Protein AF-A0A966QKK0-F1 (afdb_monomer_lite)

Sequence (60 aa):
MTVTPVADPTVGNLATPVNSSYFTKAFLNALPAYRPSLSPNRRGLEVGMAHGFFLYGPFA

Radius of gyration: 16.49 Å; chains: 1; bounding box: 38×31×38 Å

Structure (mmCIF, N/CA/C/O backbone):
data_AF-A0A966QKK0-F1
#
_entry.id   AF-A0A966QKK0-F1
#
loop_
_atom_site.group_PDB
_atom_site.id
_atom_site.type_symbol
_atom_site.label_atom_id
_atom_site.label_alt_id
_atom_site.label_comp_id
_atom_site.label_asym_id
_atom_site.label_entity_id
_atom_site.label_seq_id
_atom_site.pdbx_PDB_ins_code
_atom_site.Cartn_x
_atom_site.Cartn_y
_atom_site.Cartn_z
_atom_site.occupancy
_atom_site.B_iso_or_equiv
_atom_site.auth_seq_id
_atom_site.auth_comp_id
_atom_site.auth_asym_id
_atom_site.auth_atom_id
_atom_site.pdbx_PDB_model_num
ATOM 1 N N . MET A 1 1 ? -1.110 -15.544 -18.344 1.00 56.94 1 MET A N 1
ATOM 2 C CA . MET A 1 1 ? -0.594 -15.026 -17.058 1.00 56.94 1 MET A CA 1
ATOM 3 C C . MET A 1 1 ? 0.808 -15.571 -16.873 1.00 56.94 1 MET A C 1
ATOM 5 O O . MET A 1 1 ? 0.957 -16.708 -16.456 1.00 56.94 1 MET A O 1
ATOM 9 N N . THR A 1 2 ? 1.819 -14.819 -17.287 1.00 66.06 2 THR A N 1
ATOM 10 C CA . THR A 1 2 ?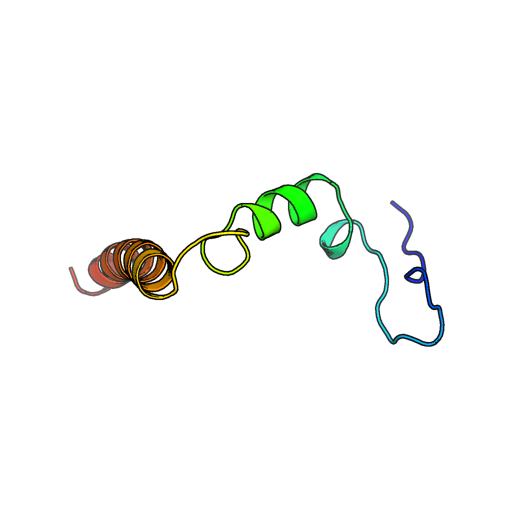 3.216 -15.270 -17.274 1.00 66.06 2 THR A CA 1
ATOM 11 C C . THR A 1 2 ? 3.977 -14.530 -16.187 1.00 66.06 2 THR A C 1
ATOM 13 O O . THR A 1 2 ? 3.793 -13.328 -16.008 1.00 66.06 2 THR A O 1
ATOM 16 N N . VAL A 1 3 ? 4.794 -15.268 -15.442 1.00 81.56 3 VAL A N 1
ATOM 17 C CA . VAL A 1 3 ? 5.726 -14.714 -14.461 1.00 81.56 3 VAL A CA 1
ATOM 18 C C . VAL A 1 3 ? 6.992 -14.330 -15.212 1.00 81.56 3 VAL A C 1
ATOM 20 O O . VAL A 1 3 ? 7.563 -15.174 -15.900 1.00 81.56 3 VAL A O 1
ATOM 23 N N . THR A 1 4 ? 7.413 -13.074 -15.112 1.00 84.75 4 THR A N 1
ATOM 24 C CA . THR A 1 4 ? 8.641 -12.596 -15.760 1.00 84.75 4 THR A CA 1
ATOM 25 C C . THR A 1 4 ? 9.603 -12.034 -14.721 1.00 84.75 4 THR A C 1
ATOM 27 O O . THR A 1 4 ? 9.156 -11.555 -13.677 1.00 84.75 4 THR A O 1
ATOM 30 N N . PRO A 1 5 ? 10.920 -12.056 -14.968 1.00 82.44 5 PRO A N 1
ATOM 31 C CA . PRO A 1 5 ? 11.838 -11.259 -14.165 1.00 82.44 5 PRO A CA 1
ATOM 32 C C . PRO A 1 5 ? 11.468 -9.771 -14.255 1.00 82.44 5 PRO A C 1
ATOM 34 O O . PRO A 1 5 ? 10.869 -9.314 -15.237 1.00 82.44 5 PRO A O 1
ATOM 37 N N . VAL A 1 6 ? 11.785 -9.020 -13.200 1.00 82.56 6 VAL A N 1
ATOM 38 C CA . VAL A 1 6 ? 11.770 -7.551 -13.237 1.00 82.56 6 VAL A CA 1
ATOM 39 C C . VAL A 1 6 ? 12.902 -7.041 -14.151 1.00 82.56 6 VAL A C 1
ATOM 41 O O . VAL A 1 6 ? 13.736 -7.824 -14.591 1.00 82.56 6 VAL A O 1
ATOM 44 N N . ALA A 1 7 ? 12.914 -5.742 -14.481 1.00 83.19 7 ALA A N 1
ATOM 45 C CA . ALA A 1 7 ? 13.852 -5.139 -15.441 1.00 83.19 7 ALA A CA 1
ATOM 46 C C . ALA A 1 7 ? 15.330 -5.498 -15.190 1.00 83.19 7 ALA A C 1
ATOM 48 O O . ALA A 1 7 ? 16.093 -5.627 -16.143 1.00 83.19 7 ALA A O 1
ATOM 49 N N . ASP A 1 8 ? 15.703 -5.689 -13.924 1.00 86.88 8 ASP A N 1
ATOM 50 C CA . ASP A 1 8 ? 16.969 -6.294 -13.528 1.00 86.88 8 ASP A CA 1
ATOM 51 C C . ASP A 1 8 ? 16.737 -7.754 -13.077 1.00 86.88 8 ASP A C 1
ATOM 53 O O . ASP A 1 8 ? 16.120 -7.977 -12.031 1.00 86.88 8 ASP A O 1
ATOM 57 N N . PRO A 1 9 ? 17.224 -8.757 -13.829 1.00 81.06 9 PRO A N 1
ATOM 58 C CA . PRO A 1 9 ? 17.034 -10.170 -13.507 1.00 81.06 9 PRO A CA 1
ATOM 59 C C . PRO A 1 9 ? 17.886 -10.657 -12.324 1.00 81.06 9 PRO A C 1
ATOM 61 O O . PRO A 1 9 ? 17.681 -11.777 -11.859 1.00 81.06 9 PRO A O 1
ATOM 64 N N . THR A 1 10 ? 18.841 -9.857 -11.841 1.00 86.62 10 THR A N 1
ATOM 65 C CA . THR A 1 10 ? 19.641 -10.171 -10.642 1.00 86.62 10 THR A CA 1
ATOM 66 C C . THR A 1 10 ? 18.930 -9.777 -9.348 1.00 86.62 10 THR A C 1
ATOM 68 O O . THR A 1 10 ? 19.291 -10.233 -8.262 1.00 86.62 10 THR A O 1
ATOM 71 N N . VAL A 1 11 ? 17.864 -8.979 -9.459 1.00 82.38 11 VAL A N 1
ATOM 72 C CA . VAL A 1 11 ? 16.974 -8.660 -8.348 1.00 82.38 11 VAL A CA 1
ATOM 73 C C . VAL A 1 11 ? 16.050 -9.850 -8.111 1.00 82.38 11 VAL A C 1
ATOM 75 O O . VAL A 1 11 ? 15.352 -10.301 -9.017 1.00 82.38 11 VAL A O 1
ATOM 78 N N . GLY A 1 12 ? 15.988 -10.332 -6.867 1.00 86.56 12 GLY A N 1
ATOM 79 C CA . GLY A 1 12 ? 15.126 -11.441 -6.434 1.00 86.56 12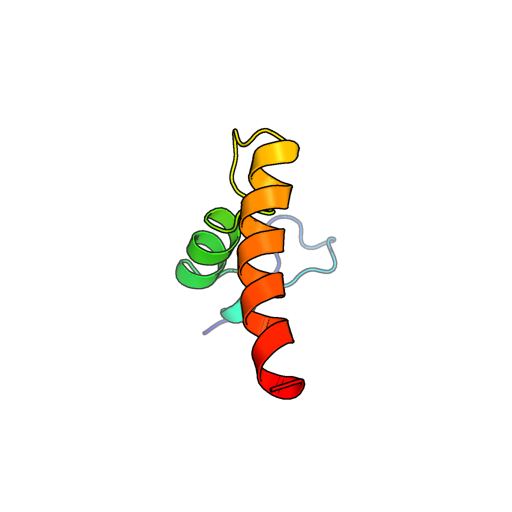 GLY A CA 1
ATOM 80 C C . GLY A 1 12 ? 13.622 -11.123 -6.421 1.00 86.56 12 GLY A C 1
ATOM 81 O O . GLY A 1 12 ? 12.919 -11.534 -5.502 1.00 86.56 12 GLY A O 1
ATOM 82 N N . ASN A 1 13 ? 13.123 -10.361 -7.398 1.00 84.81 13 ASN A N 1
ATOM 83 C CA . ASN A 1 13 ? 11.717 -10.008 -7.555 1.00 84.81 13 ASN A CA 1
ATOM 84 C C . ASN A 1 13 ? 11.191 -10.472 -8.918 1.00 84.81 13 ASN A C 1
ATOM 86 O O . ASN A 1 13 ? 11.746 -10.153 -9.970 1.00 84.81 13 ASN A O 1
ATOM 90 N N . LEU A 1 14 ? 10.062 -11.175 -8.890 1.00 86.38 14 LEU A N 1
ATOM 91 C CA . LEU A 1 14 ? 9.361 -11.632 -10.080 1.00 86.38 14 LEU A CA 1
ATOM 92 C C . LEU A 1 14 ? 8.122 -10.765 -10.322 1.00 86.38 14 LEU A C 1
ATOM 94 O O . LEU A 1 14 ? 7.281 -10.560 -9.442 1.00 86.38 14 LEU A O 1
ATOM 98 N N . ALA A 1 15 ? 7.981 -10.281 -11.551 1.00 84.75 15 ALA A N 1
ATOM 99 C CA . ALA A 1 15 ? 6.780 -9.625 -12.027 1.00 84.75 15 ALA A CA 1
ATOM 100 C C . ALA A 1 15 ? 5.688 -10.680 -12.253 1.00 84.75 15 ALA A C 1
ATOM 102 O O . ALA A 1 15 ? 5.622 -11.359 -13.278 1.00 84.75 15 ALA A O 1
ATOM 103 N N . THR A 1 16 ? 4.826 -10.829 -11.250 1.00 87.12 16 THR A N 1
ATOM 104 C CA . THR A 1 16 ? 3.635 -11.683 -11.292 1.00 87.12 16 THR A CA 1
ATOM 105 C C . THR A 1 16 ? 2.377 -10.844 -11.543 1.00 87.12 16 THR A C 1
ATOM 107 O O . THR A 1 16 ? 2.386 -9.640 -11.280 1.00 87.12 16 THR A O 1
ATOM 110 N N . PRO A 1 17 ? 1.251 -11.442 -11.977 1.00 80.00 17 PRO A N 1
ATOM 111 C CA . PRO A 1 17 ? -0.035 -10.740 -12.047 1.00 80.00 17 PRO A CA 1
ATOM 112 C C . PRO A 1 17 ? -0.492 -10.142 -10.706 1.00 80.00 17 PRO A C 1
ATOM 114 O O . PRO A 1 17 ? -1.240 -9.170 -10.691 1.00 80.00 17 PRO A O 1
ATOM 117 N N . VAL A 1 18 ? -0.024 -10.682 -9.577 1.00 85.19 18 VAL A N 1
ATOM 118 C CA . VAL A 1 18 ? -0.324 -10.134 -8.248 1.00 85.19 18 VAL A CA 1
ATOM 119 C C . VAL A 1 18 ? 0.480 -8.864 -7.991 1.00 85.19 18 VAL A C 1
ATOM 121 O O . VAL A 1 18 ? -0.106 -7.869 -7.596 1.00 85.19 18 VAL A O 1
ATOM 124 N N . ASN A 1 19 ? 1.791 -8.859 -8.252 1.00 81.75 19 ASN A N 1
ATOM 125 C CA . ASN A 1 19 ? 2.672 -7.727 -7.930 1.00 81.75 19 ASN A CA 1
ATOM 126 C C . ASN A 1 19 ? 2.695 -6.647 -9.033 1.00 81.75 19 ASN A C 1
ATOM 128 O O . ASN A 1 19 ? 2.709 -5.448 -8.772 1.00 81.75 19 ASN A O 1
ATOM 132 N N . SER A 1 20 ? 2.700 -7.065 -10.299 1.00 80.81 20 SER A N 1
ATOM 133 C CA . SER A 1 20 ? 2.993 -6.198 -11.445 1.00 80.81 20 SER A CA 1
ATOM 134 C C . SER A 1 20 ? 1.807 -5.888 -12.356 1.00 80.81 20 SER A C 1
ATOM 136 O O . SER A 1 20 ? 2.010 -5.251 -13.393 1.00 80.81 20 SER A O 1
ATOM 138 N N . SER A 1 21 ? 0.583 -6.280 -11.987 1.00 86.56 21 SER A N 1
ATOM 139 C CA . SER A 1 21 ? -0.609 -5.898 -12.751 1.00 86.56 21 SER A CA 1
ATOM 140 C C . SER A 1 21 ? -0.905 -4.402 -12.661 1.00 86.56 21 SER A C 1
ATOM 142 O O . SER A 1 21 ? -0.529 -3.715 -11.708 1.00 86.56 21 SER A O 1
ATOM 144 N N . TYR A 1 22 ? -1.620 -3.904 -13.674 1.00 85.81 22 TYR A N 1
ATOM 145 C CA . TYR A 1 22 ? -2.093 -2.522 -13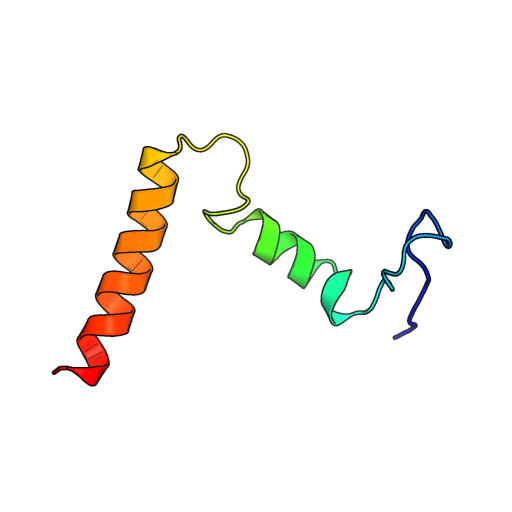.718 1.00 85.81 22 TYR A CA 1
ATOM 146 C C . TYR A 1 22 ? -2.934 -2.177 -12.484 1.00 85.81 22 TYR A C 1
ATOM 148 O O . TYR A 1 22 ? -2.690 -1.158 -11.844 1.00 85.81 22 TYR A O 1
ATOM 156 N N . PHE A 1 23 ? -3.867 -3.058 -12.111 1.00 87.94 23 PHE A N 1
ATOM 157 C CA . PHE A 1 23 ? -4.740 -2.847 -10.960 1.00 87.94 23 PHE A CA 1
ATOM 158 C C . PHE A 1 23 ? -3.958 -2.775 -9.646 1.00 87.94 23 PHE A C 1
ATOM 160 O O . PHE A 1 23 ? -4.121 -1.801 -8.914 1.00 87.94 23 PHE A O 1
ATOM 167 N N . THR A 1 24 ? -3.068 -3.737 -9.363 1.00 87.44 24 THR A N 1
ATOM 168 C CA . THR A 1 24 ? -2.282 -3.715 -8.119 1.00 87.44 24 THR A CA 1
ATOM 169 C C . THR A 1 24 ? -1.441 -2.447 -8.023 1.00 87.44 24 THR A C 1
ATOM 171 O O . THR A 1 24 ? -1.457 -1.775 -6.993 1.00 87.44 24 THR A O 1
ATOM 174 N N . LYS A 1 25 ? -0.740 -2.073 -9.100 1.00 88.50 25 LYS A N 1
ATOM 175 C CA . LYS A 1 25 ? 0.083 -0.855 -9.115 1.00 88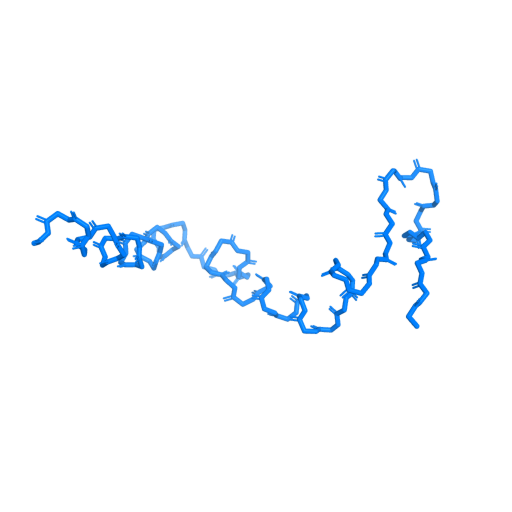.50 25 LYS A CA 1
ATOM 176 C C . LYS A 1 25 ? -0.760 0.405 -8.923 1.00 88.50 25 LYS A C 1
ATOM 178 O O . LYS A 1 25 ? -0.379 1.270 -8.139 1.00 88.50 25 LYS A O 1
ATOM 183 N N . ALA A 1 26 ? -1.902 0.510 -9.604 1.00 88.12 26 ALA A N 1
ATOM 184 C CA . ALA A 1 26 ? -2.800 1.656 -9.474 1.00 88.12 26 ALA A CA 1
ATOM 185 C C . ALA A 1 26 ? -3.378 1.770 -8.054 1.00 88.12 26 ALA A C 1
ATOM 187 O O . ALA A 1 26 ? -3.377 2.856 -7.478 1.00 88.12 26 ALA A O 1
ATOM 188 N N . PHE A 1 27 ? -3.808 0.650 -7.469 1.00 89.31 27 PHE A N 1
ATOM 189 C CA . PHE A 1 27 ? -4.351 0.604 -6.115 1.00 89.31 27 PHE A CA 1
ATOM 190 C C . PHE A 1 27 ? -3.300 0.981 -5.065 1.00 89.31 27 PHE A C 1
ATOM 192 O O . PHE A 1 27 ? -3.543 1.870 -4.249 1.00 89.31 27 PHE A O 1
ATOM 199 N N . LEU A 1 28 ? -2.110 0.372 -5.118 1.00 89.00 28 LEU A N 1
ATOM 200 C CA . LEU A 1 28 ? -1.034 0.665 -4.170 1.00 89.00 28 LEU A CA 1
ATOM 201 C C . LEU A 1 28 ? -0.587 2.127 -4.251 1.00 89.00 28 LEU A C 1
ATOM 203 O O . LEU A 1 28 ? -0.461 2.775 -3.216 1.00 89.00 28 LEU A O 1
ATOM 207 N N . ASN A 1 29 ? -0.428 2.678 -5.456 1.00 89.38 29 ASN A N 1
ATOM 208 C CA . ASN A 1 29 ? -0.041 4.081 -5.639 1.00 89.38 29 ASN A CA 1
ATOM 209 C C . ASN A 1 29 ? -1.113 5.074 -5.158 1.00 89.38 29 ASN A C 1
ATOM 211 O O . ASN A 1 29 ? -0.797 6.226 -4.854 1.00 89.38 29 ASN A O 1
ATOM 215 N N . ALA A 1 30 ? -2.377 4.650 -5.081 1.00 87.00 30 ALA A N 1
ATOM 216 C CA . ALA A 1 30 ? -3.466 5.471 -4.568 1.00 87.00 30 ALA A CA 1
ATOM 217 C C . ALA A 1 30 ? -3.562 5.468 -3.030 1.00 87.00 30 ALA A C 1
ATOM 219 O O . ALA A 1 30 ? -4.210 6.370 -2.482 1.00 87.00 30 ALA A O 1
ATOM 220 N N . LEU A 1 31 ? -2.930 4.506 -2.338 1.00 88.69 31 LEU A N 1
ATOM 221 C CA . LEU A 1 31 ? -2.975 4.391 -0.877 1.00 88.69 31 LEU A CA 1
ATOM 222 C C . LEU A 1 31 ? -2.258 5.559 -0.185 1.00 88.69 31 LEU A C 1
ATOM 224 O O . LEU A 1 31 ? -1.198 5.980 -0.651 1.00 88.69 31 LEU A O 1
ATOM 228 N N . PRO A 1 32 ? -2.740 6.020 0.985 1.00 82.69 32 PRO A N 1
ATOM 229 C CA . PRO A 1 32 ? -2.135 7.142 1.714 1.00 82.69 32 PRO A CA 1
ATOM 230 C C . PRO A 1 32 ? -0.648 6.930 2.047 1.00 82.69 32 PRO A C 1
ATOM 232 O O . PRO A 1 32 ? 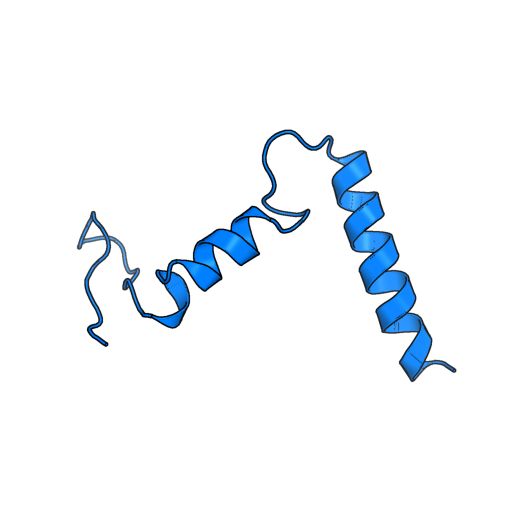0.120 7.888 2.124 1.00 82.69 32 PRO A O 1
ATOM 235 N N . ALA A 1 33 ? -0.225 5.671 2.211 1.00 87.06 33 ALA A N 1
ATOM 236 C CA . ALA A 1 33 ? 1.161 5.299 2.483 1.00 87.06 33 ALA A CA 1
ATOM 237 C C . ALA A 1 33 ? 2.107 5.594 1.306 1.00 87.06 33 ALA A C 1
ATOM 239 O O . ALA A 1 33 ? 3.225 6.062 1.525 1.00 87.06 33 ALA A O 1
ATOM 240 N N . TYR A 1 34 ? 1.656 5.366 0.070 1.00 87.56 34 TYR A N 1
ATOM 241 C CA . TYR A 1 34 ? 2.483 5.459 -1.138 1.00 87.56 34 TYR A CA 1
ATOM 242 C C . TYR A 1 34 ? 2.113 6.640 -2.040 1.00 87.56 34 TYR A C 1
ATOM 244 O O . TYR A 1 34 ? 2.855 6.946 -2.974 1.00 87.56 34 TYR A O 1
ATOM 252 N N . ARG A 1 35 ? 1.007 7.340 -1.755 1.00 88.06 35 ARG A N 1
ATOM 253 C CA . ARG A 1 35 ? 0.543 8.460 -2.573 1.00 88.06 35 ARG A CA 1
ATOM 254 C C . ARG A 1 35 ? 1.607 9.571 -2.607 1.00 88.06 35 ARG A C 1
ATOM 256 O O . ARG A 1 35 ? 2.042 10.043 -1.547 1.00 88.06 35 ARG A O 1
ATOM 263 N N . PRO A 1 36 ? 2.034 10.021 -3.802 1.00 84.06 36 PRO A N 1
ATOM 264 C CA . PRO A 1 36 ? 2.977 11.124 -3.917 1.00 84.06 36 PRO A CA 1
ATOM 265 C C . PRO A 1 36 ? 2.352 12.410 -3.367 1.00 84.06 36 PRO A C 1
ATOM 267 O O . PRO A 1 36 ? 1.136 12.589 -3.398 1.00 84.06 36 PRO A O 1
ATOM 270 N N . SER A 1 37 ? 3.187 13.333 -2.888 1.00 81.19 37 SER A N 1
ATOM 271 C CA . SER A 1 37 ? 2.806 14.703 -2.486 1.00 81.19 37 SER A CA 1
ATOM 272 C C . SER A 1 37 ? 1.903 14.884 -1.248 1.00 81.19 37 SER A C 1
ATOM 274 O O . SER A 1 37 ? 1.485 16.004 -0.970 1.00 81.19 37 SER A O 1
ATOM 276 N N . LEU A 1 38 ? 1.647 13.848 -0.436 1.00 83.19 38 LEU A N 1
ATOM 277 C CA . LEU A 1 38 ? 1.030 14.046 0.887 1.00 83.19 38 LEU A CA 1
ATOM 278 C C . LEU A 1 38 ? 2.050 14.394 1.976 1.00 83.19 38 LEU A C 1
ATOM 280 O O . LEU A 1 38 ? 3.056 13.692 2.120 1.00 83.19 38 LEU A O 1
ATOM 284 N N . SER A 1 39 ? 1.715 15.385 2.813 1.00 88.19 39 SER A N 1
ATOM 285 C CA . SER A 1 39 ? 2.429 15.659 4.063 1.00 88.19 39 SER A CA 1
ATOM 286 C C . SER A 1 39 ? 2.313 14.472 5.034 1.00 88.19 39 SER A C 1
ATOM 288 O O . SER A 1 39 ? 1.260 13.825 5.072 1.00 88.19 39 SER A O 1
ATOM 290 N N . PRO A 1 40 ? 3.347 14.182 5.850 1.00 84.75 40 PRO A N 1
ATOM 291 C CA . PRO A 1 40 ? 3.323 13.055 6.788 1.00 84.75 40 PRO A CA 1
ATOM 292 C C . PRO A 1 40 ? 2.096 13.056 7.712 1.00 84.75 40 PRO A C 1
ATOM 294 O O . PRO A 1 40 ? 1.470 12.018 7.912 1.00 84.75 40 PRO A O 1
ATOM 297 N N . ASN A 1 41 ? 1.682 14.236 8.182 1.00 87.62 41 ASN A N 1
ATOM 298 C CA . ASN A 1 41 ? 0.515 14.394 9.053 1.00 87.62 41 ASN A CA 1
ATOM 299 C C . ASN A 1 41 ? -0.787 13.960 8.367 1.00 87.62 41 ASN A C 1
ATOM 301 O O . ASN A 1 41 ? -1.613 13.281 8.972 1.00 87.62 41 ASN A O 1
ATOM 305 N N . ARG A 1 42 ? -0.968 14.308 7.085 1.00 84.00 42 ARG A N 1
ATOM 306 C CA . ARG A 1 42 ? -2.172 13.933 6.333 1.00 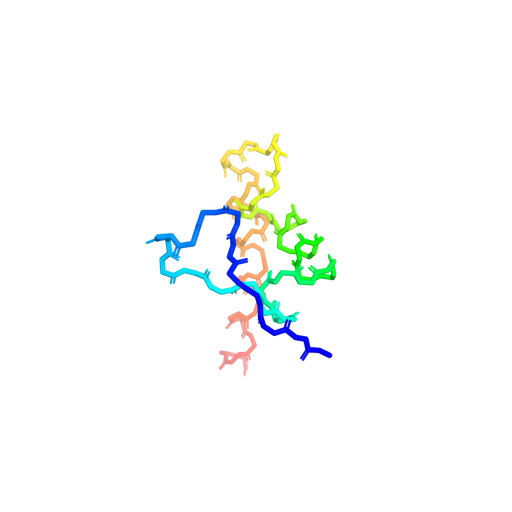84.00 42 ARG A CA 1
ATOM 307 C C . ARG A 1 42 ? -2.210 12.432 6.035 1.00 84.00 42 ARG A C 1
ATOM 309 O O . ARG A 1 42 ? -3.285 11.843 6.071 1.00 84.00 42 ARG A O 1
ATOM 316 N N . ARG A 1 43 ? -1.046 11.803 5.817 1.00 89.31 43 ARG A N 1
ATOM 317 C CA . ARG A 1 43 ? -0.951 10.336 5.684 1.00 89.31 43 ARG A CA 1
ATOM 318 C C . ARG A 1 43 ? -1.380 9.646 6.976 1.00 89.31 43 ARG A C 1
ATOM 320 O O . ARG A 1 43 ? -2.191 8.729 6.933 1.00 89.31 43 ARG A O 1
ATOM 327 N N . GLY A 1 44 ? -0.867 10.119 8.114 1.00 86.62 44 GLY A N 1
ATOM 328 C CA . GLY A 1 44 ? -1.212 9.590 9.434 1.00 86.62 44 GLY A CA 1
ATOM 329 C C . GLY A 1 44 ? -2.699 9.726 9.756 1.00 86.62 44 GLY A C 1
ATOM 330 O O . GLY A 1 44 ? -3.288 8.794 10.292 1.00 86.62 44 GLY A O 1
ATOM 331 N N . LEU A 1 45 ? -3.325 10.840 9.365 1.00 90.19 45 LEU A N 1
ATOM 332 C CA . LEU A 1 45 ? -4.759 11.052 9.556 1.00 90.19 45 LEU A CA 1
ATOM 333 C C . LEU A 1 45 ? -5.608 10.053 8.758 1.00 90.19 45 LEU A C 1
ATOM 335 O O . LEU A 1 45 ? -6.474 9.403 9.335 1.00 90.19 45 LEU A O 1
ATOM 339 N N . GLU A 1 46 ? -5.348 9.891 7.456 1.00 89.69 46 GLU A N 1
ATOM 340 C CA . GLU A 1 46 ? -6.112 8.954 6.615 1.00 89.69 46 GLU A CA 1
ATOM 341 C C . GLU A 1 46 ? -5.940 7.499 7.087 1.00 89.69 46 GLU A C 1
ATOM 343 O O . GLU A 1 46 ? -6.911 6.743 7.149 1.00 89.69 46 GLU A O 1
ATOM 348 N N . VAL A 1 47 ? -4.726 7.116 7.497 1.00 90.31 47 VAL A N 1
ATOM 349 C CA . VAL A 1 47 ? -4.452 5.782 8.056 1.00 90.31 47 VAL A CA 1
ATOM 350 C C . VAL A 1 47 ? -5.131 5.596 9.415 1.00 90.31 47 VAL A C 1
ATOM 352 O O . VAL A 1 47 ? -5.745 4.554 9.646 1.00 90.31 47 VAL A O 1
ATOM 355 N N . GLY A 1 48 ? -5.049 6.592 10.299 1.00 89.38 48 GLY A N 1
ATOM 356 C CA . GLY A 1 48 ? -5.636 6.560 11.637 1.00 89.38 48 GLY A CA 1
ATOM 357 C C . GLY A 1 48 ? -7.162 6.515 11.614 1.00 89.38 48 GLY A C 1
ATOM 358 O O . GLY A 1 48 ? -7.752 5.753 12.370 1.00 89.38 48 GLY A O 1
ATOM 359 N N . MET A 1 49 ? -7.807 7.249 10.704 1.00 91.19 49 MET A N 1
ATOM 360 C CA . MET A 1 49 ? -9.259 7.175 10.506 1.00 91.19 49 MET A CA 1
ATOM 361 C C . MET A 1 49 ? -9.694 5.792 10.007 1.00 91.19 49 MET A C 1
ATOM 363 O O . MET A 1 49 ? -10.651 5.226 10.533 1.00 91.19 49 MET A O 1
ATOM 367 N N . ALA A 1 50 ? -8.974 5.227 9.031 1.00 90.88 50 ALA A N 1
ATOM 368 C CA . ALA A 1 50 ? -9.288 3.904 8.495 1.00 90.88 50 ALA A CA 1
ATOM 369 C C . ALA A 1 50 ? -9.146 2.804 9.562 1.00 90.88 50 ALA A C 1
ATOM 371 O O . ALA A 1 50 ? -10.056 1.995 9.742 1.00 90.88 50 ALA A O 1
ATOM 372 N N . HIS A 1 51 ? -8.035 2.795 10.304 1.00 89.62 51 HIS A N 1
ATOM 373 C CA . HIS A 1 51 ? -7.792 1.781 11.334 1.00 89.62 51 HIS A CA 1
ATOM 374 C C . HIS A 1 51 ? -8.617 2.018 12.600 1.00 89.62 51 HIS A C 1
ATOM 376 O O . HIS A 1 51 ? -9.051 1.054 13.219 1.00 89.62 51 HIS A O 1
ATOM 382 N N . GLY A 1 52 ? -8.878 3.273 12.972 1.00 87.81 52 GLY A N 1
ATOM 383 C CA . GLY A 1 52 ? -9.719 3.610 14.120 1.00 87.81 52 GLY A CA 1
ATOM 384 C C . GLY A 1 52 ? -11.148 3.096 13.951 1.00 87.81 52 GLY A C 1
ATOM 385 O O . GLY A 1 52 ? -11.695 2.499 14.873 1.00 87.81 52 GLY A O 1
ATOM 386 N N . PHE A 1 53 ? -11.723 3.239 12.753 1.00 86.19 53 PHE A N 1
ATOM 387 C CA . PHE A 1 53 ? -13.027 2.650 12.445 1.00 86.19 53 PHE A CA 1
ATOM 388 C C . PHE A 1 53 ? -12.969 1.118 12.365 1.00 86.19 53 PHE A C 1
ATOM 390 O O . PHE A 1 53 ? -13.831 0.438 12.915 1.00 86.19 53 PHE A O 1
ATOM 397 N N . PHE A 1 54 ? -11.938 0.567 11.718 1.00 88.38 54 PHE A N 1
ATOM 398 C CA . PHE A 1 54 ? -11.770 -0.882 11.582 1.00 88.38 54 PHE A CA 1
ATOM 399 C C . PHE A 1 54 ? -11.664 -1.596 12.936 1.00 88.38 54 PHE A C 1
ATOM 401 O O . PHE A 1 54 ? -12.296 -2.630 13.143 1.00 88.38 54 PHE A O 1
ATOM 408 N N . LEU A 1 55 ? -10.882 -1.036 13.861 1.00 88.00 55 LEU A N 1
ATOM 409 C CA . LEU A 1 55 ? -10.643 -1.632 15.171 1.00 88.00 55 LEU A CA 1
ATOM 410 C C . LEU A 1 55 ? -11.815 -1.447 16.132 1.00 88.00 55 LEU A C 1
ATOM 412 O O . LEU A 1 55 ? -11.931 -2.244 17.047 1.00 88.00 55 LEU A O 1
ATOM 416 N N . TYR A 1 56 ? -12.695 -0.461 15.939 1.00 83.50 56 TYR A N 1
ATOM 417 C CA . TYR A 1 56 ? -13.862 -0.283 16.809 1.00 83.50 56 TYR A CA 1
ATOM 418 C C . TYR A 1 56 ? -14.832 -1.478 16.752 1.00 83.50 56 TYR A C 1
ATOM 420 O O . TYR A 1 56 ? -15.349 -1.894 17.783 1.00 83.50 56 TYR A O 1
ATOM 428 N N . GLY A 1 57 ? -15.028 -2.074 15.571 1.00 81.94 57 GLY A N 1
ATOM 429 C CA . GLY A 1 57 ? -15.970 -3.181 15.352 1.00 81.94 57 GLY A CA 1
ATOM 430 C C . GLY A 1 57 ? -15.828 -4.386 16.302 1.00 81.94 57 GLY A C 1
ATOM 431 O O . GLY A 1 57 ? -16.817 -4.761 16.919 1.00 81.94 57 GLY A O 1
ATOM 432 N N . PRO A 1 58 ? -14.645 -5.008 16.452 1.00 82.88 58 PRO A N 1
ATOM 433 C CA . PRO A 1 58 ? -14.462 -6.167 17.335 1.00 82.88 58 PRO A CA 1
ATOM 434 C C . PRO A 1 58 ? -14.549 -5.868 18.842 1.00 82.88 58 PRO A C 1
ATOM 436 O O . PRO A 1 58 ? -14.558 -6.813 19.629 1.00 82.88 58 PRO A O 1
ATOM 439 N N . PHE A 1 59 ? -14.582 -4.598 19.255 1.00 77.12 59 PHE A N 1
ATOM 440 C CA . PHE A 1 59 ? -14.725 -4.199 20.662 1.00 77.12 59 PHE A CA 1
ATOM 441 C C . PHE A 1 59 ? -16.128 -3.661 21.002 1.00 77.12 59 PHE A C 1
ATOM 443 O O . PHE A 1 59 ? -16.323 -3.181 22.120 1.00 77.12 59 PHE A O 1
ATOM 450 N N . ALA A 1 60 ? -17.072 -3.716 20.054 1.00 64.06 60 ALA A N 1
ATOM 451 C CA . ALA A 1 60 ? -18.463 -3.285 20.213 1.00 64.06 60 ALA A CA 1
ATOM 452 C C . ALA A 1 60 ? -19.412 -4.446 20.550 1.00 64.06 60 ALA A C 1
ATOM 454 O O . ALA A 1 60 ? -19.140 -5.591 20.120 1.00 64.06 60 ALA A O 1
#

Foldseek 3Di:
DDWAADPDNVPPDICDCCCPNPVNVVVVCPQLVNPPPDDPVVSCVVVCVVVVVVVVVVVD

pLDDT: mean 84.75, std 6.04, range [56.94, 91.19]

Secondary structure (DSSP, 8-state):
---EE-SSTTSS-EE-HHHHSHHHHHHHHHSTTT-TT--HHHHHHHHHHHHHHHHHGGG-